Protein AF-A0AAQ3Q2X1-F1 (afdb_monomer)

Mean predicted aligned error: 11.0 Å

Structure (mmCIF, N/CA/C/O backbone):
data_AF-A0AAQ3Q2X1-F1
#
_entry.id   AF-A0AAQ3Q2X1-F1
#
loop_
_atom_site.group_PDB
_atom_site.id
_atom_site.type_symbol
_atom_site.label_atom_id
_atom_site.label_alt_id
_atom_site.label_comp_id
_atom_site.label_asym_id
_atom_site.label_entity_id
_atom_site.label_seq_id
_atom_site.pdbx_PDB_ins_code
_atom_site.Cartn_x
_atom_site.Cartn_y
_atom_site.Cartn_z
_atom_site.occupancy
_atom_site.B_iso_or_equiv
_atom_site.auth_seq_id
_atom_site.auth_comp_id
_atom_site.auth_asym_id
_atom_site.auth_atom_id
_atom_site.pdbx_PDB_model_num
ATOM 1 N N . MET A 1 1 ? -9.415 -4.865 -12.841 1.00 61.53 1 MET A N 1
ATOM 2 C CA . MET A 1 1 ? -8.237 -5.246 -13.660 1.00 61.53 1 MET A CA 1
ATOM 3 C C . MET A 1 1 ? -8.716 -5.880 -14.949 1.00 61.53 1 MET A C 1
ATOM 5 O O . MET A 1 1 ? -9.741 -6.552 -14.922 1.00 61.53 1 MET A O 1
ATOM 9 N N . GLN A 1 2 ? -8.004 -5.656 -16.051 1.00 68.00 2 GLN A N 1
ATOM 10 C CA . GLN A 1 2 ? -8.376 -6.215 -17.347 1.00 68.00 2 GLN A CA 1
ATOM 11 C C . GLN A 1 2 ? -7.944 -7.681 -17.434 1.00 68.00 2 GLN A C 1
ATOM 13 O O . GLN A 1 2 ? -6.777 -8.001 -17.210 1.00 68.00 2 GLN A O 1
ATOM 18 N N . LYS A 1 3 ? -8.906 -8.570 -17.700 1.00 71.06 3 LYS A N 1
ATOM 19 C CA . LYS A 1 3 ? -8.671 -10.013 -17.849 1.00 71.06 3 LYS A CA 1
ATOM 20 C C . LYS A 1 3 ? -7.910 -10.268 -19.159 1.00 71.06 3 LYS A C 1
ATOM 22 O O . LYS A 1 3 ? -8.180 -9.586 -20.142 1.00 71.06 3 LYS A O 1
ATOM 27 N N . GLY A 1 4 ? -6.953 -11.195 -19.155 1.00 72.62 4 GLY A N 1
ATOM 28 C CA . GLY A 1 4 ? -6.157 -11.571 -20.335 1.00 72.62 4 GLY A CA 1
ATOM 29 C C . GLY A 1 4 ? -4.992 -10.636 -20.688 1.00 72.62 4 GLY A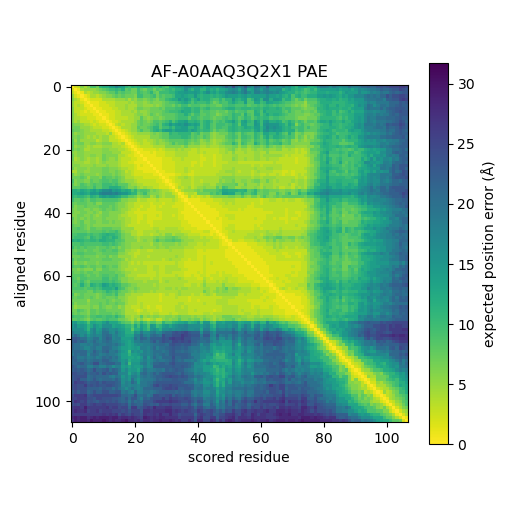 C 1
ATOM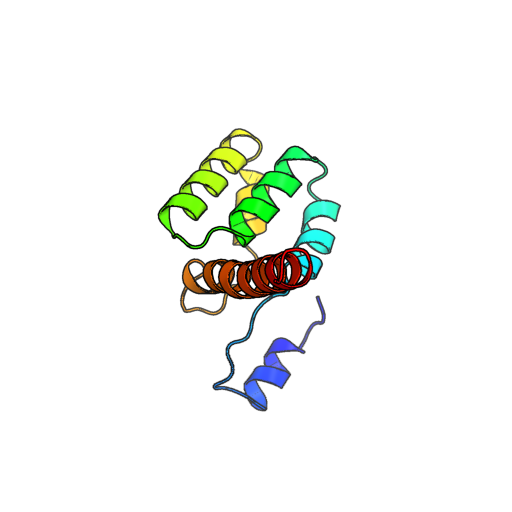 30 O O . GLY A 1 4 ? -4.061 -11.066 -21.356 1.00 72.62 4 GLY A O 1
ATOM 31 N N . LEU A 1 5 ? -4.959 -9.393 -20.184 1.00 78.69 5 LEU A N 1
ATOM 32 C CA . LEU A 1 5 ? -3.876 -8.450 -20.512 1.00 78.69 5 LEU A CA 1
ATOM 33 C C . LEU A 1 5 ? -2.498 -8.961 -20.061 1.00 78.69 5 LEU A C 1
ATOM 35 O O . LEU A 1 5 ? -1.534 -8.867 -20.806 1.00 78.69 5 LEU A O 1
ATOM 39 N N . LEU A 1 6 ? -2.400 -9.522 -18.856 1.00 75.88 6 LEU A N 1
ATOM 40 C CA . LEU A 1 6 ? -1.136 -10.069 -18.346 1.00 75.88 6 LEU A CA 1
ATOM 41 C C . LEU A 1 6 ? -0.630 -11.255 -19.169 1.00 75.88 6 LEU A C 1
ATOM 43 O O . LEU A 1 6 ? 0.575 -11.401 -19.323 1.00 75.88 6 LEU A O 1
ATOM 47 N N . GLU A 1 7 ? -1.534 -12.088 -19.678 1.00 76.75 7 GLU A N 1
ATOM 48 C CA . GLU A 1 7 ? -1.182 -13.250 -20.498 1.00 76.75 7 GLU A CA 1
ATOM 49 C C . GLU A 1 7 ? -0.640 -12.779 -21.847 1.00 76.75 7 GLU A C 1
ATOM 51 O O . GLU A 1 7 ? 0.485 -13.111 -22.204 1.00 76.75 7 GLU A O 1
ATOM 56 N N . SER A 1 8 ? -1.352 -11.869 -22.519 1.00 81.69 8 SER A N 1
ATOM 57 C CA . SER A 1 8 ? -0.896 -11.314 -23.797 1.00 81.69 8 SER A CA 1
ATOM 58 C C . SER A 1 8 ? 0.422 -10.544 -23.677 1.00 81.69 8 SER A C 1
ATOM 60 O O . SER A 1 8 ? 1.263 -10.611 -24.567 1.00 81.69 8 SER A O 1
ATOM 62 N N . VAL A 1 9 ? 0.636 -9.806 -22.582 1.00 80.56 9 VAL A N 1
ATOM 63 C CA . VAL A 1 9 ? 1.895 -9.072 -22.386 1.00 80.56 9 VAL A CA 1
ATOM 64 C C . VAL A 1 9 ? 3.051 -10.039 -22.092 1.00 80.56 9 VAL A C 1
ATOM 66 O O . VAL A 1 9 ? 4.163 -9.787 -22.549 1.00 80.56 9 VAL A O 1
ATOM 69 N N . LYS A 1 10 ? 2.811 -11.164 -21.405 1.00 78.81 10 LYS A N 1
ATOM 70 C CA . LYS A 1 10 ? 3.825 -12.217 -21.220 1.00 78.81 10 LYS A CA 1
ATOM 71 C C . LYS A 1 10 ? 4.210 -12.894 -22.528 1.00 78.81 10 LYS A C 1
ATOM 73 O O . LYS A 1 10 ? 5.389 -13.172 -22.716 1.00 78.81 10 LYS A O 1
ATOM 78 N N . ASP A 1 11 ? 3.251 -13.098 -23.425 1.00 84.31 11 ASP A N 1
ATOM 79 C CA . ASP A 1 11 ? 3.513 -13.696 -24.736 1.00 84.31 11 ASP A CA 1
ATOM 80 C C . ASP A 1 11 ? 4.369 -12.780 -25.621 1.00 84.31 11 ASP A C 1
ATOM 82 O O . ASP A 1 11 ? 5.276 -13.244 -26.310 1.00 84.31 11 ASP A O 1
ATOM 86 N N . VAL A 1 12 ? 4.115 -11.467 -25.587 1.00 86.44 12 VAL A N 1
ATOM 87 C CA . VAL A 1 12 ? 4.849 -10.493 -26.415 1.00 86.44 12 VAL A CA 1
ATOM 88 C C . VAL A 1 12 ? 6.184 -10.088 -25.778 1.00 86.44 12 VAL A C 1
ATOM 90 O O . VAL A 1 12 ? 7.170 -9.882 -26.483 1.00 86.44 12 VAL A O 1
ATOM 93 N N . LEU A 1 13 ? 6.235 -9.955 -24.449 1.00 79.62 13 LEU A N 1
ATOM 94 C CA . LEU A 1 13 ? 7.399 -9.488 -23.688 1.00 79.62 13 LEU A CA 1
ATOM 95 C C . LEU A 1 13 ? 7.632 -10.365 -22.441 1.00 79.62 13 LEU A C 1
ATOM 97 O O . LEU A 1 13 ? 7.406 -9.918 -21.309 1.00 79.62 13 LEU A O 1
ATOM 101 N N . PRO A 1 14 ? 8.147 -11.596 -22.615 1.00 77.56 14 PRO A N 1
ATOM 102 C CA . PRO A 1 14 ? 8.327 -12.544 -21.513 1.00 77.56 14 PRO A CA 1
ATOM 103 C C . PRO A 1 14 ? 9.382 -12.098 -20.491 1.00 77.56 14 PRO A C 1
ATOM 105 O O . PRO A 1 14 ? 9.289 -12.444 -19.318 1.00 77.56 14 PRO A O 1
ATOM 108 N N . ASN A 1 15 ? 10.362 -11.297 -20.920 1.00 75.88 15 ASN A N 1
ATOM 109 C CA . ASN A 1 15 ? 11.462 -10.820 -20.074 1.00 75.88 15 ASN A CA 1
ATOM 110 C C . ASN A 1 15 ? 11.177 -9.470 -19.397 1.00 75.88 15 ASN A C 1
ATOM 112 O O . ASN A 1 15 ? 12.021 -8.960 -18.661 1.00 75.88 15 ASN A O 1
ATOM 116 N N . ALA A 1 16 ? 10.029 -8.847 -19.672 1.00 76.75 16 ALA A N 1
ATOM 117 C CA . ALA A 1 16 ? 9.668 -7.595 -19.027 1.00 76.75 16 ALA A CA 1
ATOM 118 C C . ALA A 1 16 ? 9.140 -7.867 -17.615 1.00 76.75 16 ALA A C 1
ATOM 120 O O . ALA A 1 16 ? 8.316 -8.752 -17.411 1.00 76.75 16 ALA A O 1
ATOM 121 N N . HIS A 1 17 ? 9.584 -7.074 -16.639 1.00 69.19 17 HIS A N 1
ATOM 122 C CA . HIS A 1 17 ? 9.011 -7.113 -15.298 1.00 69.19 17 HIS A CA 1
ATOM 123 C C . HIS A 1 17 ? 7.586 -6.555 -15.323 1.00 69.19 17 HIS A C 1
ATOM 125 O O . HIS A 1 17 ? 7.393 -5.347 -15.508 1.00 69.19 17 HIS A O 1
ATOM 131 N N . HIS A 1 18 ? 6.589 -7.411 -15.087 1.00 70.69 18 HIS A N 1
ATOM 132 C CA . HIS A 1 18 ? 5.201 -6.969 -15.004 1.00 70.69 18 HIS A CA 1
ATOM 133 C C . HIS A 1 18 ? 4.886 -6.550 -13.576 1.00 70.69 18 HIS A C 1
ATOM 135 O O . HIS A 1 18 ? 5.136 -7.272 -12.612 1.00 70.69 18 HIS A O 1
ATOM 141 N N . ARG A 1 19 ? 4.320 -5.352 -13.425 1.00 72.25 19 ARG A N 1
ATOM 142 C CA . ARG A 1 19 ? 3.943 -4.807 -12.119 1.00 72.25 19 ARG A CA 1
ATOM 143 C C . ARG A 1 19 ? 2.488 -4.387 -12.107 1.00 72.25 19 ARG A C 1
ATOM 145 O O . ARG A 1 19 ? 1.982 -3.800 -13.065 1.00 72.25 19 ARG A O 1
ATOM 152 N N . PHE A 1 20 ? 1.829 -4.626 -10.982 1.00 72.25 20 PHE A N 1
ATOM 153 C CA . PHE A 1 20 ? 0.502 -4.083 -10.751 1.00 72.25 20 PHE A CA 1
ATOM 154 C C . PHE A 1 20 ? 0.619 -2.624 -10.331 1.00 72.25 20 PHE A C 1
ATOM 156 O O . PHE A 1 20 ? 1.365 -2.269 -9.422 1.00 72.25 20 PHE A O 1
ATOM 163 N N . CYS A 1 21 ? -0.127 -1.760 -11.012 1.00 77.62 21 CYS A N 1
ATOM 164 C CA . CYS A 1 21 ? -0.173 -0.352 -10.654 1.00 77.62 21 CYS A CA 1
ATOM 165 C C . CYS A 1 21 ? -0.886 -0.183 -9.311 1.00 77.62 21 CYS A C 1
ATOM 167 O O . CYS A 1 21 ? -2.061 -0.541 -9.187 1.00 77.62 21 CYS A O 1
ATOM 169 N N . MET A 1 22 ? -0.206 0.434 -8.341 1.00 78.38 22 MET A N 1
ATOM 170 C CA . MET A 1 22 ? -0.757 0.647 -7.003 1.00 78.38 22 MET A CA 1
ATOM 171 C C . MET A 1 22 ? -2.078 1.427 -7.018 1.00 78.38 22 MET A C 1
ATOM 173 O O . MET A 1 22 ? -2.984 1.100 -6.264 1.00 78.38 22 MET A O 1
ATOM 177 N N . ARG A 1 23 ? -2.253 2.381 -7.946 1.00 80.44 23 ARG A N 1
ATOM 178 C CA . ARG A 1 23 ? -3.533 3.094 -8.130 1.00 80.44 23 ARG A CA 1
ATOM 179 C C . ARG A 1 23 ? -4.692 2.156 -8.482 1.00 80.44 23 ARG A C 1
ATOM 181 O O . ARG A 1 23 ? -5.815 2.357 -8.028 1.00 80.44 23 ARG A O 1
ATOM 188 N N . HIS A 1 24 ? -4.436 1.118 -9.280 1.00 82.00 24 HIS A N 1
ATOM 189 C CA . HIS A 1 24 ? -5.460 0.127 -9.613 1.00 82.00 24 HIS A CA 1
ATOM 190 C C . HIS A 1 24 ? -5.734 -0.820 -8.443 1.00 82.00 24 HIS A C 1
ATOM 192 O O . HIS A 1 24 ? -6.885 -1.200 -8.238 1.00 82.00 24 HIS A O 1
ATOM 198 N N . ILE A 1 25 ? -4.702 -1.192 -7.678 1.00 82.38 25 ILE A N 1
ATOM 199 C CA . ILE A 1 25 ? -4.868 -1.980 -6.448 1.00 82.38 25 ILE A CA 1
ATOM 200 C C . ILE A 1 25 ? -5.699 -1.186 -5.444 1.00 82.38 25 ILE A C 1
ATOM 202 O O . ILE A 1 25 ? -6.698 -1.705 -4.965 1.00 82.38 25 ILE A O 1
ATOM 206 N N . GLU A 1 26 ? -5.358 0.079 -5.200 1.00 83.62 26 GLU A N 1
ATOM 207 C CA . GLU A 1 26 ? -6.103 0.981 -4.325 1.00 83.62 26 GLU A CA 1
ATOM 208 C C . GLU A 1 26 ? -7.576 1.057 -4.727 1.00 83.62 26 GLU A C 1
ATOM 210 O O . GLU A 1 26 ? -8.442 0.842 -3.889 1.00 83.62 26 GLU A O 1
ATOM 215 N N . SER A 1 27 ? -7.883 1.334 -5.997 1.00 84.25 27 SER A N 1
ATOM 216 C CA . SER A 1 27 ? -9.276 1.463 -6.440 1.00 84.25 27 SER A CA 1
ATOM 217 C C . SER A 1 27 ? -10.084 0.182 -6.187 1.00 84.25 27 SER A C 1
ATOM 219 O O . SER A 1 27 ? -11.198 0.247 -5.666 1.00 84.25 27 SER A O 1
ATOM 221 N N . ASN A 1 28 ? -9.502 -0.990 -6.464 1.00 83.75 28 ASN A N 1
ATOM 222 C CA . ASN A 1 28 ? -10.170 -2.273 -6.234 1.00 83.75 28 ASN A CA 1
ATOM 223 C C . ASN A 1 28 ? -10.246 -2.627 -4.739 1.00 83.75 28 ASN A C 1
ATOM 225 O O . ASN A 1 28 ? -11.273 -3.114 -4.273 1.00 83.75 28 ASN A O 1
ATOM 229 N N . TRP A 1 29 ? -9.188 -2.374 -3.972 1.00 84.25 29 TRP A N 1
ATOM 230 C CA . TRP A 1 29 ? -9.083 -2.751 -2.564 1.00 84.25 29 TRP A CA 1
ATOM 231 C C . TRP A 1 29 ? -9.859 -1.796 -1.649 1.00 84.25 29 TRP A C 1
ATOM 233 O O . TRP A 1 29 ? -10.646 -2.254 -0.825 1.00 84.25 29 TRP A O 1
ATOM 243 N N . CYS A 1 30 ? -9.754 -0.479 -1.850 1.00 83.69 30 CYS A N 1
ATOM 244 C CA . CYS A 1 30 ? -10.517 0.525 -1.100 1.00 83.69 30 CYS A CA 1
ATOM 245 C C . CYS A 1 30 ? -12.020 0.505 -1.413 1.00 83.69 30 CYS A C 1
ATOM 247 O O . CYS A 1 30 ? -12.805 1.044 -0.633 1.00 83.69 30 CYS A O 1
ATOM 249 N N . SER A 1 31 ? -12.441 -0.123 -2.519 1.00 83.75 31 SER A N 1
ATOM 250 C CA . SER A 1 31 ? -13.867 -0.375 -2.763 1.00 83.75 31 SER A CA 1
ATOM 251 C C . SER A 1 31 ? -14.472 -1.310 -1.704 1.00 83.75 31 SER A C 1
ATOM 253 O O . SER A 1 31 ? -15.615 -1.102 -1.291 1.00 83.75 31 SER A O 1
ATOM 255 N N . LYS A 1 32 ? -13.681 -2.282 -1.222 1.00 83.00 32 LYS A N 1
ATOM 256 C CA . LYS A 1 32 ? -14.051 -3.259 -0.188 1.00 83.00 32 LYS A CA 1
ATOM 257 C C . LYS A 1 32 ? -13.695 -2.777 1.218 1.00 83.00 32 LYS A C 1
ATOM 259 O O . LYS A 1 32 ? -14.510 -2.868 2.129 1.00 83.00 32 LYS A O 1
ATOM 264 N N . TRP A 1 33 ? -12.492 -2.234 1.388 1.00 80.88 33 TRP A N 1
ATOM 265 C CA . TRP A 1 33 ? -11.944 -1.829 2.680 1.00 80.88 33 TRP A CA 1
ATOM 266 C C . TRP A 1 33 ? -11.989 -0.309 2.815 1.00 80.88 33 TRP A C 1
ATOM 268 O O . TRP A 1 33 ? -11.088 0.414 2.383 1.00 80.88 33 TRP A O 1
ATOM 278 N N . ARG A 1 34 ? -13.077 0.193 3.406 1.00 72.44 34 ARG A N 1
ATOM 279 C CA . ARG A 1 34 ? -13.273 1.627 3.643 1.00 72.44 34 ARG A CA 1
ATOM 280 C C . ARG A 1 34 ? -12.641 2.024 4.975 1.00 72.44 34 ARG A C 1
ATOM 282 O O . ARG A 1 34 ? -13.165 1.714 6.036 1.00 72.44 34 ARG A O 1
ATOM 289 N N . GLY A 1 35 ? -11.511 2.722 4.914 1.00 79.31 35 GLY A N 1
ATOM 290 C CA . GLY A 1 35 ? -10.848 3.277 6.091 1.00 79.31 35 GLY A CA 1
ATOM 291 C C . GLY A 1 35 ? -9.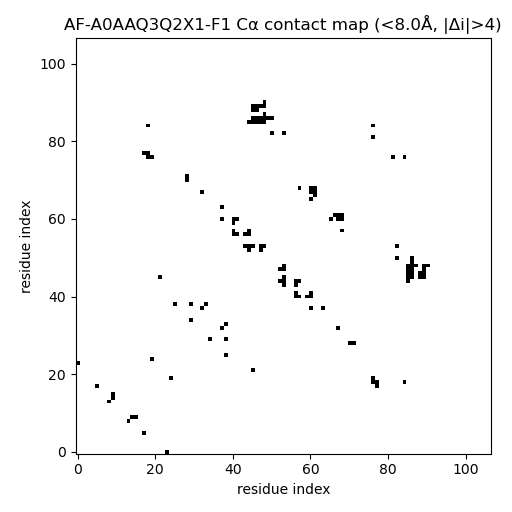633 4.111 5.705 1.00 79.31 35 GLY A C 1
ATOM 292 O O . GLY A 1 35 ? -8.717 3.611 5.055 1.00 79.31 35 GLY A O 1
AT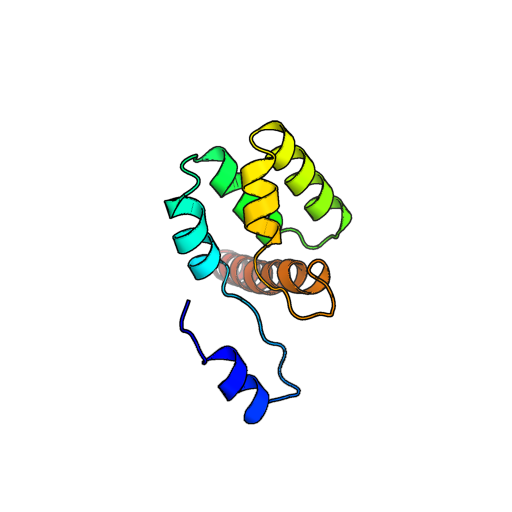OM 293 N N . GLY A 1 36 ? -9.603 5.384 6.114 1.00 84.1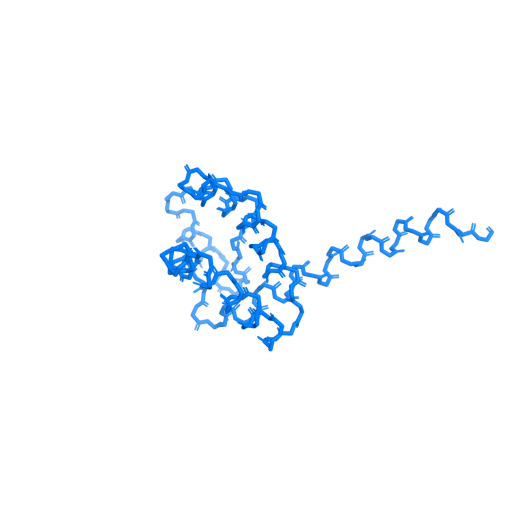2 36 GLY A N 1
ATOM 294 C CA . GLY A 1 36 ? -8.490 6.288 5.794 1.00 84.12 36 GLY A CA 1
ATOM 295 C C . GLY A 1 36 ? -7.145 5.777 6.321 1.00 84.12 36 GLY A C 1
ATOM 296 O O . GLY A 1 36 ? -6.124 5.899 5.647 1.00 84.12 36 GLY A O 1
ATOM 297 N N . GLN A 1 37 ? -7.154 5.122 7.485 1.00 85.50 37 GLN A N 1
ATOM 298 C CA . GLN A 1 37 ? -5.956 4.559 8.104 1.00 85.50 37 GLN A CA 1
ATOM 299 C C . GLN A 1 37 ? -5.451 3.300 7.385 1.00 85.50 37 GLN A C 1
ATOM 301 O O . GLN A 1 37 ? -4.252 3.175 7.155 1.00 85.50 37 GLN A O 1
ATOM 306 N N . LEU A 1 38 ? -6.359 2.420 6.950 1.00 86.06 38 LEU A N 1
ATOM 307 C CA . LEU A 1 38 ? -6.028 1.244 6.139 1.00 86.06 38 LEU A CA 1
ATOM 308 C C . LEU A 1 38 ? -5.439 1.650 4.785 1.00 86.06 38 LEU A C 1
ATOM 310 O O . LEU A 1 38 ? -4.397 1.137 4.388 1.00 86.06 38 LEU A O 1
ATOM 314 N N . LYS A 1 39 ? -6.044 2.640 4.119 1.00 85.50 39 LYS A N 1
ATOM 315 C CA . LYS A 1 39 ? -5.505 3.227 2.887 1.00 85.50 39 LYS A CA 1
ATOM 316 C C . LYS A 1 39 ? -4.120 3.837 3.114 1.00 85.50 39 LYS A C 1
ATOM 318 O O . LYS A 1 39 ? -3.217 3.594 2.322 1.00 85.50 39 LYS A O 1
ATOM 323 N N . LYS A 1 40 ? -3.925 4.594 4.198 1.00 86.88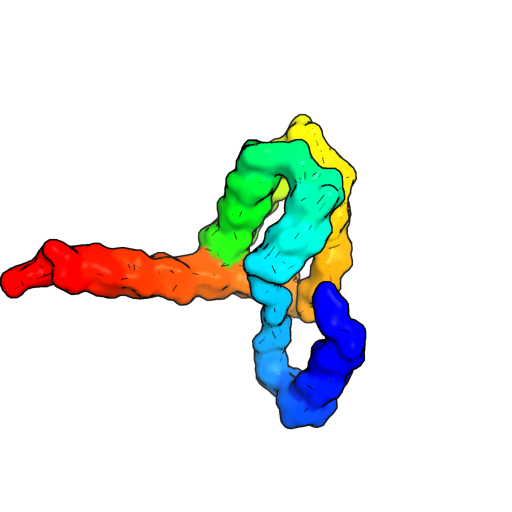 40 LYS A N 1
ATOM 324 C CA . LYS A 1 40 ? -2.620 5.182 4.536 1.00 86.88 40 LYS A CA 1
ATOM 325 C C . LYS A 1 40 ? -1.554 4.103 4.733 1.00 86.88 40 LYS A C 1
ATOM 327 O O . LYS A 1 40 ? -0.490 4.208 4.138 1.00 86.88 40 LYS A O 1
ATOM 332 N N . LEU A 1 41 ? -1.843 3.061 5.514 1.00 86.00 41 LEU A N 1
ATOM 333 C CA . LEU A 1 41 ? -0.921 1.940 5.726 1.00 86.00 41 LEU A CA 1
ATOM 334 C C . LEU A 1 41 ? -0.635 1.181 4.429 1.00 86.00 41 LEU A C 1
ATOM 336 O O . LEU A 1 41 ? 0.504 0.823 4.179 1.00 86.00 41 LEU A O 1
ATOM 340 N N . MET A 1 42 ? -1.636 1.003 3.568 1.00 85.19 42 MET A N 1
ATOM 341 C CA . MET A 1 42 ? -1.468 0.378 2.255 1.00 85.19 42 MET A CA 1
ATOM 342 C C . MET A 1 42 ? -0.512 1.185 1.363 1.00 85.19 42 MET A C 1
ATOM 344 O O . MET A 1 42 ? 0.352 0.611 0.703 1.00 85.19 42 MET A O 1
ATOM 348 N N . TRP A 1 43 ? -0.624 2.514 1.371 1.00 84.12 43 TRP A N 1
ATOM 349 C CA . TRP A 1 43 ? 0.316 3.390 0.672 1.00 84.12 43 TRP A CA 1
ATOM 350 C C . TRP A 1 43 ? 1.719 3.367 1.289 1.00 84.12 43 TRP A C 1
ATOM 352 O O . TRP A 1 43 ? 2.691 3.382 0.542 1.00 84.12 43 TRP A O 1
ATOM 362 N N . TRP A 1 44 ? 1.839 3.263 2.616 1.00 84.50 44 TRP A N 1
ATOM 363 C CA . TRP A 1 44 ? 3.134 3.058 3.275 1.00 84.50 44 TRP A CA 1
ATOM 364 C C . TRP A 1 44 ? 3.771 1.722 2.907 1.00 84.50 44 TRP A C 1
ATOM 366 O O . TRP A 1 44 ? 4.956 1.690 2.599 1.00 84.50 44 TRP A O 1
ATOM 376 N N . CYS A 1 45 ? 2.990 0.642 2.838 1.00 82.50 45 CYS A N 1
ATOM 377 C CA . CYS A 1 45 ? 3.460 -0.640 2.319 1.00 82.50 45 CYS A CA 1
ATOM 378 C C . CYS A 1 45 ? 3.997 -0.503 0.885 1.00 82.50 45 CYS A C 1
ATOM 380 O O . CYS A 1 45 ? 5.034 -1.067 0.560 1.00 82.50 45 CYS A O 1
ATOM 382 N N . ALA A 1 46 ? 3.318 0.270 0.032 1.00 81.19 46 ALA A N 1
ATOM 383 C CA . ALA A 1 46 ? 3.746 0.502 -1.347 1.00 81.19 46 ALA A CA 1
ATOM 384 C C . ALA A 1 46 ? 4.959 1.440 -1.485 1.00 81.19 46 ALA A C 1
ATOM 386 O O . ALA A 1 46 ? 5.613 1.434 -2.525 1.00 81.19 46 ALA A O 1
ATOM 387 N N . TRP A 1 47 ? 5.236 2.263 -0.470 1.00 77.06 47 TRP A N 1
ATOM 388 C CA . TRP A 1 47 ? 6.389 3.167 -0.424 1.00 77.06 47 TRP A CA 1
ATOM 389 C C . TRP A 1 47 ? 7.574 2.572 0.352 1.00 77.06 47 TRP A C 1
ATOM 391 O O . TRP A 1 47 ? 8.669 3.125 0.355 1.00 77.06 47 TRP A O 1
ATOM 401 N N . SER A 1 48 ? 7.400 1.437 1.013 1.00 75.69 48 SER A N 1
ATOM 402 C CA . SER A 1 48 ? 8.499 0.833 1.745 1.00 75.69 48 SER A CA 1
ATOM 403 C C . SER A 1 48 ? 9.585 0.345 0.782 1.00 75.69 48 SER A C 1
ATOM 405 O O . SER A 1 48 ? 9.307 -0.414 -0.144 1.00 75.69 48 SER A O 1
ATOM 407 N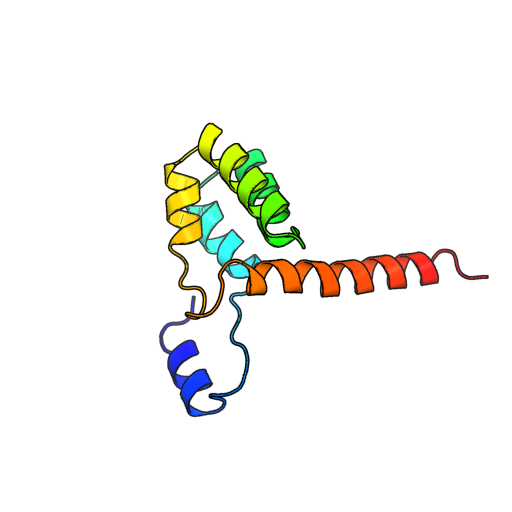 N . CYS A 1 49 ? 10.820 0.803 1.000 1.00 69.44 49 CYS A N 1
ATOM 408 C CA . CYS A 1 49 ? 12.011 0.384 0.252 1.00 69.44 49 CYS A CA 1
ATOM 409 C C . CYS A 1 49 ? 12.679 -0.859 0.854 1.00 69.44 49 CYS A C 1
ATOM 411 O O . CYS A 1 49 ? 13.575 -1.429 0.231 1.00 69.44 49 CYS A O 1
ATOM 413 N N . TYR A 1 50 ? 12.293 -1.243 2.069 1.00 73.44 50 TYR A N 1
ATOM 414 C CA . TYR A 1 50 ? 12.938 -2.297 2.836 1.00 73.44 50 TYR A CA 1
ATOM 415 C C . TYR A 1 50 ? 11.916 -3.349 3.237 1.00 73.44 50 TYR A C 1
ATOM 417 O O . TYR A 1 50 ? 10.807 -3.046 3.667 1.00 73.44 50 TYR A O 1
ATOM 425 N N . GLU A 1 51 ? 12.305 -4.611 3.132 1.00 73.62 51 GLU A N 1
ATOM 426 C CA . GLU A 1 51 ? 11.417 -5.723 3.454 1.00 73.62 51 GLU A CA 1
ATOM 427 C C . GLU A 1 51 ? 10.947 -5.692 4.919 1.00 73.62 51 GLU A C 1
ATOM 429 O O . GLU A 1 51 ? 9.794 -6.007 5.217 1.00 73.62 51 GLU A O 1
ATOM 434 N N . GLU A 1 52 ? 11.823 -5.271 5.833 1.00 79.75 52 GLU A N 1
ATOM 435 C CA . GLU A 1 52 ? 11.516 -5.140 7.261 1.00 79.75 52 GLU A CA 1
ATOM 436 C C . GLU A 1 52 ? 10.425 -4.095 7.513 1.00 79.75 52 GLU A C 1
ATOM 438 O O . GLU A 1 52 ? 9.422 -4.386 8.167 1.00 79.75 52 GLU A O 1
ATOM 443 N N . GLU A 1 53 ? 10.567 -2.913 6.911 1.00 79.62 53 GLU A N 1
ATOM 444 C CA . GLU A 1 53 ? 9.571 -1.845 6.983 1.00 79.62 53 GLU A CA 1
ATOM 445 C C . GLU A 1 53 ? 8.227 -2.293 6.394 1.00 79.62 53 GLU A C 1
ATOM 447 O O . GLU A 1 53 ? 7.175 -2.044 6.985 1.00 79.62 53 GLU A O 1
ATOM 452 N N . PHE A 1 54 ? 8.239 -3.003 5.263 1.00 80.94 54 PHE A N 1
ATOM 453 C CA . PHE A 1 54 ? 7.026 -3.541 4.652 1.00 80.94 54 PHE A CA 1
ATOM 454 C C . PHE A 1 54 ? 6.319 -4.531 5.585 1.00 80.94 54 PHE A C 1
ATOM 456 O O . PHE A 1 54 ? 5.110 -4.417 5.812 1.00 80.94 54 PHE A O 1
ATOM 463 N N . LYS A 1 55 ? 7.064 -5.472 6.177 1.00 83.56 55 LYS A N 1
ATOM 464 C CA . LYS A 1 55 ? 6.528 -6.430 7.156 1.00 83.56 55 LYS A CA 1
ATOM 465 C C . LYS A 1 55 ? 5.952 -5.719 8.375 1.00 83.56 55 LYS A C 1
ATOM 467 O O . LYS A 1 55 ? 4.889 -6.112 8.857 1.00 83.56 55 LYS A O 1
ATOM 472 N N . ASP A 1 56 ? 6.593 -4.660 8.850 1.00 88.25 56 ASP A N 1
ATOM 473 C CA . ASP A 1 56 ? 6.094 -3.884 9.981 1.00 88.25 56 ASP A CA 1
ATOM 474 C C . ASP A 1 56 ? 4.828 -3.093 9.644 1.00 88.25 56 ASP A C 1
ATOM 476 O O . ASP A 1 56 ? 3.889 -3.079 10.446 1.00 88.25 56 ASP A O 1
ATOM 480 N N . MET A 1 57 ? 4.727 -2.515 8.445 1.00 84.88 57 MET A N 1
ATOM 481 C CA . MET A 1 57 ? 3.492 -1.868 7.988 1.00 84.88 57 MET A CA 1
ATOM 482 C C . MET A 1 57 ? 2.350 -2.878 7.818 1.00 84.88 57 MET A C 1
ATOM 484 O O . MET A 1 57 ? 1.220 -2.603 8.231 1.00 84.88 57 MET A O 1
ATOM 488 N N . LEU A 1 58 ? 2.631 -4.080 7.299 1.00 85.56 58 LEU A N 1
ATOM 489 C CA . LEU A 1 58 ? 1.650 -5.167 7.231 1.00 85.56 58 LEU A CA 1
ATOM 490 C C . LEU A 1 58 ? 1.205 -5.629 8.620 1.00 85.56 58 LEU A C 1
ATOM 492 O O . LEU A 1 58 ? 0.013 -5.841 8.835 1.00 85.56 58 LEU A O 1
ATOM 496 N N . ARG A 1 59 ? 2.124 -5.741 9.587 1.00 88.56 59 ARG A N 1
ATOM 497 C CA . ARG A 1 59 ? 1.789 -6.056 10.986 1.00 88.56 59 ARG A CA 1
ATOM 498 C C . ARG A 1 59 ? 0.885 -4.987 11.592 1.00 88.56 59 ARG A C 1
ATOM 500 O O . ARG A 1 59 ? -0.093 -5.322 12.256 1.00 88.56 59 ARG A O 1
ATOM 507 N N . GLN A 1 60 ? 1.177 -3.708 11.356 1.00 88.44 60 GLN A N 1
ATOM 508 C CA . GLN A 1 60 ? 0.333 -2.601 11.815 1.00 88.44 60 GLN A CA 1
ATOM 509 C C . GLN A 1 60 ? -1.053 -2.629 11.165 1.00 88.44 60 GLN A C 1
ATOM 511 O O . GLN A 1 60 ? -2.055 -2.431 11.848 1.00 88.44 60 GLN A O 1
ATOM 516 N N . MET A 1 61 ? -1.127 -2.934 9.869 1.00 87.94 61 MET A N 1
ATOM 517 C CA . MET A 1 61 ? -2.397 -3.103 9.167 1.00 87.94 61 MET A CA 1
ATOM 518 C C . MET A 1 61 ? -3.180 -4.312 9.693 1.00 87.94 61 MET A C 1
ATOM 520 O O . MET A 1 61 ? -4.388 -4.211 9.888 1.00 87.94 61 MET A O 1
ATOM 524 N N . GLY A 1 62 ? -2.497 -5.415 10.005 1.00 87.94 62 GLY A N 1
ATOM 525 C CA . GLY A 1 62 ? -3.098 -6.631 10.554 1.00 87.94 62 GLY A CA 1
ATOM 526 C C . GLY A 1 62 ? -3.713 -6.426 11.937 1.00 87.94 62 GLY A C 1
ATOM 527 O O . GLY A 1 62 ? -4.743 -7.024 12.232 1.00 87.94 62 GLY A O 1
ATOM 528 N N . LYS A 1 63 ? -3.156 -5.517 12.752 1.00 89.06 63 LYS A N 1
ATOM 529 C CA . LYS A 1 63 ? -3.768 -5.097 14.027 1.00 89.06 63 LYS A CA 1
ATOM 530 C C . LYS A 1 63 ? -5.118 -4.398 13.839 1.00 89.06 63 LYS A C 1
ATOM 532 O O . LYS A 1 63 ? -5.945 -4.449 14.741 1.00 89.06 63 LYS A O 1
ATOM 537 N N . LEU A 1 64 ? -5.330 -3.728 12.703 1.00 86.00 64 LEU A N 1
ATOM 538 C CA . LEU A 1 64 ? -6.602 -3.075 12.379 1.00 86.00 64 LEU A CA 1
ATOM 539 C C . LEU A 1 64 ? -7.572 -4.044 11.703 1.00 86.00 64 LEU A C 1
ATOM 541 O O . LEU A 1 64 ? -8.752 -4.076 12.037 1.00 86.00 64 LEU A O 1
ATOM 545 N N . SER A 1 65 ? -7.086 -4.799 10.718 1.00 86.75 65 SER A N 1
ATOM 546 C CA . SER A 1 65 ? -7.873 -5.793 9.999 1.00 86.75 65 SER A CA 1
ATOM 547 C C . SER A 1 65 ? -6.962 -6.821 9.334 1.00 86.75 65 SER A C 1
ATOM 549 O O . SER A 1 65 ? -6.306 -6.553 8.325 1.00 86.75 65 SER A O 1
ATOM 551 N N . GLU A 1 66 ? -6.958 -8.033 9.879 1.00 86.62 66 GLU A N 1
ATOM 552 C CA . GLU A 1 66 ? -6.218 -9.161 9.314 1.00 86.62 66 GLU A CA 1
ATOM 553 C C . GLU A 1 66 ? -6.786 -9.595 7.951 1.00 86.62 66 GLU A C 1
ATOM 555 O O . GLU A 1 66 ? -6.050 -10.008 7.054 1.00 86.62 66 GLU A O 1
ATOM 560 N N . THR A 1 67 ? -8.099 -9.460 7.758 1.00 86.69 67 THR A N 1
ATOM 561 C CA . THR A 1 67 ? -8.774 -9.793 6.496 1.00 86.69 67 THR A CA 1
ATOM 562 C C . THR A 1 67 ? -8.393 -8.827 5.378 1.00 86.69 67 THR A C 1
ATOM 564 O O . THR A 1 67 ? -8.161 -9.266 4.254 1.00 86.69 67 THR A O 1
ATOM 567 N N . ALA A 1 68 ? -8.218 -7.541 5.692 1.00 85.44 68 ALA A N 1
ATOM 568 C CA . ALA A 1 68 ? -7.754 -6.545 4.729 1.00 85.44 68 ALA A CA 1
ATOM 569 C C . ALA A 1 68 ? -6.319 -6.827 4.250 1.00 85.44 68 ALA A C 1
ATOM 571 O O . ALA A 1 68 ? -6.024 -6.682 3.061 1.00 85.44 68 ALA A O 1
ATOM 572 N N . VAL A 1 69 ? -5.448 -7.283 5.160 1.00 85.56 69 VAL A N 1
ATOM 573 C CA . VAL A 1 69 ? -4.077 -7.709 4.836 1.00 85.56 69 VAL A CA 1
ATOM 574 C C . VAL A 1 69 ? -4.079 -8.943 3.938 1.00 85.56 69 VAL A C 1
ATOM 576 O O . VAL A 1 69 ? -3.391 -8.951 2.920 1.00 85.56 69 VAL A O 1
ATOM 579 N N . LYS A 1 70 ? -4.877 -9.968 4.265 1.00 85.88 70 LYS A N 1
ATOM 580 C CA . LYS A 1 70 ? -5.004 -11.180 3.436 1.00 85.88 70 LYS A CA 1
ATOM 581 C C . LYS A 1 70 ? -5.488 -10.851 2.021 1.00 85.88 70 LYS A C 1
ATOM 583 O O . LYS A 1 70 ? -4.912 -11.343 1.056 1.00 85.88 70 LYS A O 1
ATOM 588 N N . ASP A 1 71 ? -6.472 -9.962 1.895 1.00 86.06 71 ASP A N 1
ATOM 589 C CA . ASP A 1 71 ? -6.960 -9.468 0.601 1.00 86.06 71 ASP A CA 1
ATOM 590 C C . ASP A 1 71 ? -5.884 -8.705 -0.186 1.00 86.06 71 ASP A C 1
ATOM 592 O O . ASP A 1 71 ? -5.819 -8.809 -1.411 1.00 86.06 71 ASP A O 1
ATOM 596 N N . LEU A 1 72 ? -5.037 -7.929 0.498 1.00 83.06 72 LEU A N 1
ATOM 597 C CA . LEU A 1 72 ? -3.944 -7.192 -0.138 1.00 83.06 72 LEU A CA 1
ATOM 598 C C . LEU A 1 72 ? -2.837 -8.136 -0.634 1.00 83.06 72 LEU A C 1
ATOM 600 O O . LEU A 1 72 ? -2.289 -7.928 -1.713 1.00 83.06 72 LEU A O 1
ATOM 604 N N . LEU A 1 73 ? -2.543 -9.194 0.121 1.00 82.50 73 LEU A N 1
ATOM 605 C CA . LEU A 1 73 ? -1.570 -10.222 -0.258 1.00 82.50 73 LEU A CA 1
ATOM 606 C C . LEU A 1 73 ? -2.096 -11.188 -1.330 1.00 82.50 73 LEU A C 1
ATOM 608 O O . LEU A 1 73 ? -1.309 -11.881 -1.966 1.00 82.50 73 LEU A O 1
ATOM 612 N N . HIS A 1 74 ? -3.412 -11.235 -1.553 1.00 80.94 74 HIS A N 1
ATOM 613 C CA . HIS A 1 74 ? -4.019 -12.074 -2.585 1.00 80.94 74 HIS A CA 1
ATOM 614 C C . HIS A 1 74 ? -3.734 -11.582 -4.013 1.00 80.94 74 HIS A C 1
ATOM 616 O O . HIS A 1 74 ? -3.842 -12.359 -4.964 1.00 80.94 74 HIS A O 1
ATOM 622 N N . TYR A 1 75 ? -3.378 -10.306 -4.198 1.00 74.56 75 TYR A N 1
ATOM 623 C CA . TYR A 1 75 ? -3.024 -9.808 -5.525 1.00 74.56 75 TYR A CA 1
ATOM 624 C C . TYR A 1 75 ? -1.790 -10.561 -6.045 1.00 74.56 75 TYR A C 1
ATOM 626 O O . TYR A 1 75 ? -0.766 -10.580 -5.363 1.00 74.56 75 TYR A O 1
ATOM 634 N N . PRO A 1 76 ? -1.868 -11.189 -7.235 1.00 61.53 76 PRO A N 1
ATOM 635 C CA . PRO A 1 76 ? -0.832 -12.092 -7.710 1.00 61.53 76 PRO A CA 1
ATOM 636 C C . PRO A 1 76 ? 0.423 -11.299 -8.055 1.00 61.53 76 PRO A C 1
ATOM 638 O O . PRO A 1 76 ? 0.549 -10.788 -9.157 1.00 61.53 76 PRO A O 1
ATOM 641 N N . THR A 1 77 ? 1.371 -11.183 -7.135 1.00 56.22 77 THR A N 1
ATOM 642 C CA . THR A 1 77 ? 2.706 -10.684 -7.460 1.00 56.22 77 THR A CA 1
ATOM 643 C C . THR A 1 77 ? 3.399 -11.734 -8.317 1.00 56.22 77 THR A C 1
ATOM 645 O O . THR A 1 77 ? 3.267 -12.932 -8.050 1.00 56.22 77 THR A O 1
ATOM 648 N N . GLU A 1 78 ? 4.105 -11.325 -9.373 1.00 49.56 78 GLU A N 1
ATOM 649 C CA . GLU A 1 78 ? 4.891 -12.282 -10.153 1.00 49.56 78 GLU A CA 1
ATOM 650 C C . GLU A 1 78 ? 5.792 -13.087 -9.211 1.00 49.56 78 GLU A C 1
ATOM 652 O O . GLU A 1 78 ? 6.269 -12.549 -8.214 1.00 49.56 78 GLU A O 1
ATOM 657 N N . LYS A 1 79 ? 5.958 -14.386 -9.501 1.00 43.91 79 LYS A N 1
ATOM 658 C CA . LYS A 1 79 ? 6.468 -15.444 -8.603 1.00 43.91 79 LYS A CA 1
ATOM 659 C C . LYS A 1 79 ? 7.844 -15.187 -7.956 1.00 43.91 79 LYS A C 1
ATOM 661 O O . LYS A 1 79 ? 8.290 -16.006 -7.165 1.00 43.91 79 LYS A O 1
ATOM 666 N N . ASN A 1 80 ? 8.469 -14.048 -8.229 1.00 38.47 80 ASN A N 1
ATOM 667 C CA . ASN A 1 80 ? 9.724 -13.601 -7.654 1.00 38.47 80 ASN A CA 1
ATOM 668 C C . ASN A 1 80 ? 9.495 -12.278 -6.898 1.00 38.47 80 ASN A C 1
ATOM 670 O O . ASN A 1 80 ? 9.729 -11.191 -7.422 1.00 38.47 80 ASN A O 1
ATOM 674 N N . GLY A 1 81 ? 9.024 -12.392 -5.654 1.00 39.84 81 GLY A N 1
ATOM 675 C CA . GLY A 1 81 ? 9.122 -11.343 -4.640 1.00 39.84 81 GLY A CA 1
ATOM 676 C C . GLY A 1 81 ? 8.025 -10.274 -4.672 1.00 39.84 81 GLY A C 1
ATOM 677 O O . GLY A 1 81 ? 8.191 -9.196 -5.251 1.00 39.84 81 GLY A O 1
ATOM 678 N N . ALA A 1 82 ? 6.964 -10.500 -3.889 1.00 44.22 82 ALA A N 1
ATOM 679 C CA . ALA A 1 82 ? 6.164 -9.413 -3.305 1.00 44.22 82 ALA A CA 1
ATOM 680 C C . ALA A 1 82 ? 7.054 -8.373 -2.586 1.00 44.22 82 ALA A C 1
ATOM 682 O O . ALA A 1 82 ? 6.727 -7.192 -2.519 1.00 44.22 82 ALA A O 1
ATOM 683 N N . GLU A 1 83 ? 8.219 -8.827 -2.129 1.00 44.50 83 GLU A N 1
ATOM 684 C CA . GLU A 1 83 ? 9.281 -8.059 -1.496 1.00 44.50 83 GLU A CA 1
ATOM 685 C C . GLU A 1 83 ? 9.940 -7.088 -2.489 1.00 44.50 83 GLU A C 1
ATOM 687 O O . GLU A 1 83 ? 10.079 -5.913 -2.192 1.00 44.50 83 GLU A O 1
ATOM 692 N N . HIS A 1 84 ? 10.264 -7.504 -3.717 1.00 43.44 84 HIS A N 1
ATOM 693 C CA . HIS A 1 84 ? 11.071 -6.681 -4.628 1.00 43.44 84 HIS A CA 1
ATOM 694 C C . HIS A 1 84 ? 10.262 -5.663 -5.450 1.00 43.44 84 HIS A C 1
ATOM 696 O O . HIS A 1 84 ? 10.801 -4.647 -5.888 1.00 43.44 84 HIS A O 1
ATOM 702 N N . THR A 1 85 ? 8.972 -5.913 -5.694 1.00 47.16 85 THR A N 1
ATOM 703 C CA . THR A 1 85 ? 8.161 -5.096 -6.619 1.00 47.16 85 THR A CA 1
ATOM 704 C C . THR A 1 85 ? 7.565 -3.840 -5.976 1.00 47.16 85 THR A C 1
ATOM 706 O O . THR A 1 85 ? 7.465 -2.811 -6.650 1.00 47.16 85 THR A O 1
ATOM 709 N N . LEU A 1 86 ? 7.232 -3.873 -4.681 1.00 50.16 86 LEU A N 1
ATOM 710 C CA . LEU A 1 86 ? 6.765 -2.691 -3.939 1.00 50.16 86 LEU A CA 1
ATOM 711 C C . LEU A 1 86 ? 7.930 -1.751 -3.581 1.00 50.16 86 LEU A C 1
ATOM 713 O O . LEU A 1 86 ? 7.812 -0.537 -3.735 1.00 50.16 86 LEU A O 1
ATOM 717 N N . ILE A 1 87 ? 9.105 -2.319 -3.294 1.00 48.66 87 ILE A N 1
ATOM 718 C CA . ILE A 1 87 ? 10.359 -1.593 -3.036 1.00 48.66 87 ILE A CA 1
ATOM 719 C C . ILE A 1 87 ? 10.812 -0.717 -4.222 1.00 48.66 87 ILE A C 1
ATOM 721 O O . ILE A 1 87 ? 11.436 0.330 -4.037 1.00 48.66 87 ILE A O 1
ATOM 725 N N . GLN A 1 88 ? 10.482 -1.091 -5.462 1.00 46.09 88 GLN A N 1
ATOM 726 C CA . GLN A 1 88 ? 10.880 -0.324 -6.653 1.00 46.09 88 GLN A CA 1
ATOM 727 C C . GLN A 1 88 ? 9.999 0.912 -6.912 1.00 46.09 88 GLN A C 1
ATOM 729 O O . GLN A 1 88 ? 10.468 1.881 -7.514 1.00 46.09 88 GLN A O 1
ATOM 734 N N . TYR A 1 89 ? 8.745 0.930 -6.439 1.00 48.78 89 TYR A N 1
ATOM 735 C CA . TYR A 1 89 ? 7.856 2.094 -6.592 1.00 48.78 89 TYR A CA 1
ATOM 736 C C . TYR A 1 89 ? 8.359 3.302 -5.792 1.00 48.78 89 TYR A C 1
ATOM 738 O O . TYR A 1 89 ? 8.314 4.437 -6.270 1.00 48.78 89 TYR A O 1
ATOM 746 N N . ALA A 1 90 ? 8.913 3.041 -4.613 1.00 48.44 90 ALA A N 1
ATOM 747 C CA . ALA A 1 90 ? 9.490 4.035 -3.725 1.00 48.44 90 ALA A CA 1
ATOM 748 C C . ALA A 1 90 ? 10.686 4.791 -4.334 1.00 48.44 90 ALA A C 1
ATOM 750 O O . ALA A 1 90 ? 10.782 6.012 -4.201 1.00 48.44 90 ALA A O 1
ATOM 751 N N . LYS A 1 91 ? 11.562 4.089 -5.067 1.00 45.97 91 LYS A N 1
ATOM 752 C CA . LYS A 1 91 ? 12.761 4.679 -5.691 1.00 45.97 91 LYS A CA 1
ATOM 753 C C . LYS A 1 91 ? 12.423 5.664 -6.816 1.00 45.97 91 LYS A C 1
ATOM 755 O O . LYS A 1 91 ? 13.072 6.702 -6.922 1.00 45.97 91 LYS A O 1
ATOM 760 N N . ILE A 1 92 ? 11.388 5.378 -7.612 1.00 48.72 92 ILE A N 1
ATOM 761 C CA . ILE A 1 92 ? 10.937 6.254 -8.709 1.00 48.72 92 ILE A CA 1
ATOM 762 C C . ILE A 1 92 ? 10.219 7.496 -8.159 1.00 48.72 92 ILE A C 1
ATOM 764 O O . ILE A 1 92 ? 10.477 8.608 -8.615 1.00 48.72 92 ILE A O 1
ATOM 768 N N . VAL A 1 93 ? 9.349 7.327 -7.156 1.00 51.22 93 VAL A N 1
ATOM 769 C CA . VAL A 1 93 ? 8.600 8.447 -6.558 1.00 51.22 93 VAL A CA 1
ATOM 770 C C . VAL A 1 93 ? 9.531 9.388 -5.790 1.00 51.22 93 VAL A C 1
ATOM 772 O O . VAL A 1 93 ? 9.412 10.606 -5.935 1.00 51.22 93 VAL A O 1
ATOM 775 N N . TRP A 1 94 ? 10.511 8.854 -5.051 1.00 49.03 94 TRP A N 1
ATOM 776 C CA . TRP A 1 94 ? 11.505 9.684 -4.370 1.00 49.03 94 TRP A CA 1
ATOM 777 C C . TRP A 1 94 ? 12.340 10.487 -5.371 1.00 49.03 94 TRP A C 1
ATOM 779 O O . TRP A 1 94 ? 12.411 11.699 -5.234 1.00 49.03 94 TRP A O 1
ATOM 789 N N . TRP A 1 95 ? 12.841 9.876 -6.454 1.00 47.72 95 TRP A N 1
ATOM 790 C CA . TRP A 1 95 ? 13.574 10.615 -7.494 1.00 47.72 95 TRP A CA 1
ATOM 791 C C . TRP A 1 95 ? 12.777 11.788 -8.078 1.00 47.72 95 TRP A C 1
ATOM 793 O O . TRP A 1 95 ? 13.333 12.867 -8.260 1.00 47.72 95 TRP A O 1
ATOM 803 N N . THR A 1 96 ? 11.471 11.629 -8.308 1.00 47.84 96 THR A N 1
ATOM 804 C CA . THR A 1 96 ? 10.639 12.739 -8.800 1.00 47.84 96 THR A CA 1
ATOM 805 C C . THR A 1 96 ? 10.409 13.836 -7.762 1.00 47.84 96 THR A C 1
ATOM 807 O O . THR A 1 96 ? 10.419 15.005 -8.125 1.00 47.84 96 THR A O 1
ATOM 810 N N . ILE A 1 97 ? 10.258 13.504 -6.476 1.00 56.2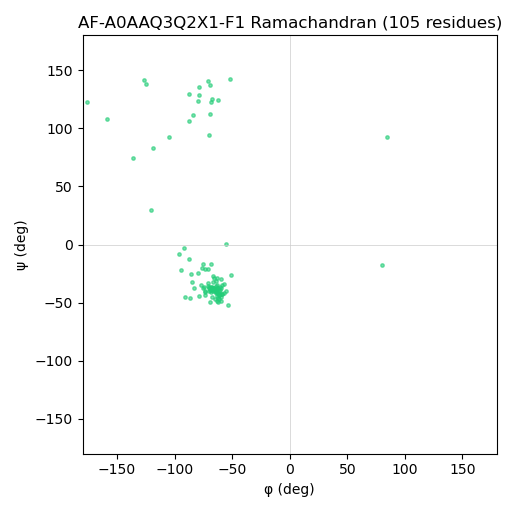5 97 ILE A N 1
ATOM 811 C CA . ILE A 1 97 ? 10.049 14.495 -5.405 1.00 56.25 97 ILE A CA 1
ATOM 812 C C . ILE A 1 97 ? 11.352 15.229 -5.070 1.00 56.25 97 ILE A C 1
ATOM 814 O O . ILE A 1 97 ? 11.329 16.435 -4.827 1.00 56.25 97 ILE A O 1
ATOM 818 N N . THR A 1 98 ? 12.491 14.535 -5.085 1.00 56.28 98 THR A N 1
ATOM 819 C CA . THR A 1 98 ? 13.806 15.141 -4.853 1.00 56.28 98 THR A CA 1
ATOM 820 C C . THR A 1 98 ? 14.209 16.029 -6.030 1.00 56.28 98 THR A C 1
ATOM 822 O O . THR A 1 98 ? 14.674 17.137 -5.799 1.00 56.28 98 THR A O 1
ATOM 825 N N . LEU A 1 99 ? 13.950 15.622 -7.283 1.00 53.25 99 LEU A N 1
ATOM 826 C CA . LEU A 1 99 ? 14.177 16.473 -8.462 1.00 53.25 99 LEU A CA 1
ATOM 827 C C . LEU A 1 99 ? 13.236 17.687 -8.508 1.00 53.25 99 LEU A C 1
ATOM 829 O O . LEU A 1 99 ? 13.673 18.777 -8.869 1.00 53.25 99 LEU A O 1
ATOM 833 N N . LEU A 1 100 ? 11.970 17.535 -8.100 1.00 50.91 100 LEU A N 1
ATOM 834 C CA . LEU A 1 100 ? 11.038 18.663 -8.020 1.00 50.91 100 LEU A CA 1
ATOM 835 C C . LEU A 1 100 ? 11.440 19.643 -6.905 1.00 50.91 100 LEU A C 1
ATOM 837 O O . LEU A 1 100 ? 11.392 20.848 -7.116 1.00 50.91 100 LEU A O 1
ATOM 841 N N . ASN A 1 101 ? 11.909 19.154 -5.750 1.00 48.59 101 ASN A N 1
ATOM 842 C CA . ASN A 1 101 ? 12.422 20.015 -4.678 1.00 48.59 101 ASN A CA 1
ATOM 843 C C . ASN A 1 101 ? 13.770 20.669 -5.022 1.00 48.59 101 ASN A C 1
ATOM 845 O O . ASN A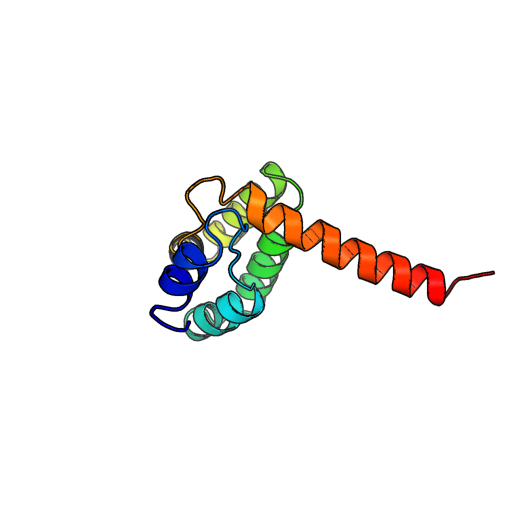 1 101 ? 13.966 21.833 -4.679 1.00 48.59 101 ASN A O 1
ATOM 849 N N . LEU A 1 102 ? 14.665 19.987 -5.748 1.00 50.84 102 LEU A N 1
ATOM 850 C CA . LEU A 1 102 ? 15.889 20.608 -6.275 1.00 50.84 102 LEU A CA 1
ATOM 851 C C . LEU A 1 102 ? 15.592 21.682 -7.329 1.00 50.84 102 LEU A C 1
ATOM 853 O O . LEU A 1 102 ? 16.351 22.636 -7.436 1.00 50.84 102 LEU A O 1
ATOM 857 N N . SER A 1 103 ? 14.490 21.568 -8.075 1.00 52.91 103 SER A N 1
ATOM 858 C CA . SER A 1 103 ? 14.063 22.614 -9.014 1.00 52.91 103 SER A CA 1
ATOM 859 C C . SER A 1 103 ? 13.415 23.822 -8.325 1.00 52.91 103 SER A C 1
ATOM 861 O O . SER A 1 103 ? 13.345 24.884 -8.934 1.00 52.91 103 SER A O 1
ATOM 863 N N . ILE A 1 104 ? 12.921 23.673 -7.089 1.00 52.19 104 ILE A N 1
ATOM 864 C CA . ILE A 1 104 ? 12.277 24.752 -6.317 1.00 52.19 104 ILE A CA 1
ATOM 865 C C . ILE A 1 104 ? 13.288 25.459 -5.390 1.00 52.19 104 ILE A C 1
ATOM 867 O O . ILE A 1 104 ? 13.072 26.607 -5.020 1.00 52.19 104 ILE A O 1
ATOM 871 N N . HIS A 1 105 ? 14.403 24.804 -5.044 1.00 44.88 105 HIS A N 1
ATOM 872 C CA . HIS A 1 105 ? 15.509 25.364 -4.247 1.00 44.88 105 HIS A CA 1
ATOM 873 C C . HIS A 1 105 ? 16.858 25.360 -4.997 1.00 44.88 105 HIS A C 1
ATOM 875 O O . HIS A 1 105 ? 17.921 25.246 -4.386 1.00 44.88 105 HIS A O 1
ATOM 881 N N . GLY A 1 106 ? 16.833 25.465 -6.326 1.00 48.38 106 GLY A N 1
ATOM 882 C CA . GLY A 1 106 ? 18.040 25.602 -7.136 1.00 48.38 106 GLY A CA 1
ATOM 883 C C . GLY A 1 106 ? 18.500 27.058 -7.217 1.00 48.38 106 GLY A C 1
ATOM 884 O O . GLY A 1 106 ? 17.785 27.863 -7.800 1.00 48.38 106 GLY A O 1
ATOM 885 N N . TYR A 1 107 ? 19.651 27.327 -6.588 1.00 45.59 107 TYR A N 1
ATOM 886 C CA . TYR A 1 107 ? 20.768 28.198 -7.007 1.00 45.59 107 TYR A CA 1
ATOM 887 C C . TYR A 1 107 ? 20.501 29.413 -7.908 1.00 45.59 107 TYR A C 1
ATOM 889 O O . TYR A 1 107 ? 20.044 29.227 -9.056 1.00 45.59 107 TYR A O 1
#

Secondary structure (DSSP, 8-state):
--TTHHHHHHHH-TTS-----HHHHHHHHHHH---HHHHHHHHHHHH--SHHHHHHHHHHHHHH-HHHHHHHHTS---SS-HHHHHHHHHHHHHHHHHHHHHHHS--

Organism: NCBI:txid4628

Foldseek 3Di:
DDPPPVVVCCVVCVPDQDADDLVVLCVVLCVPVPDPLLSVLSVQLLQDLALVSNVVSLVVSVVVPVVSSVSSVPPDRPPPDPPHRSNVSNVVVVVVVVVVVCVVPPD

Nearest PDB structures (foldseek):
  6xg8-assembly1_B  TM=5.739E-01  e=1.578E+00  Acetivibrio thermocellus ATCC 27405

pLDDT: mean 71.28, std 15.68, range [38.47, 89.06]

Solvent-accessible surface area (backbone atoms only — not comparable to full-atom values): 6278 Å² total; per-residue (Å²): 134,74,81,65,52,69,57,56,45,41,74,77,41,68,86,58,89,78,75,83,57,63,72,60,50,45,58,61,48,45,72,74,53,81,45,75,66,58,52,49,38,53,52,47,35,42,46,22,70,43,63,67,57,28,53,50,36,49,53,57,40,34,75,78,36,52,65,60,46,52,59,62,67,63,56,84,55,59,98,76,44,74,61,59,61,30,24,52,51,26,59,57,53,47,53,53,53,52,51,53,49,48,70,74,68,58,132

Sequence (107 aa):
MQKGLLESVKDVLPNAHHRFCMRHIESNWCSKWRGGQLKKLMWWCAWSCYEEEFKDMLRQMGKLSETAVKDLLHYPTEKNGAEHTLIQYAKIVWWTITLLNLSIHGY

Radius of gyration: 15.83 Å; Cα contacts (8 Å, |Δi|>4): 68; chains: 1; bounding box: 35×44×40 Å